Protein AF-A0A960QVC6-F1 (afdb_monomer)

Secondary structure (DSSP, 8-state):
---HHHHTTSPPBTTEEEES-SS-HHHHHHHHHHHHTTT--EEEESB-TTS-B---S-HHHHHHHHHHHHHHH-SSPP----------

Structure (mmCIF, N/CA/C/O backbone):
data_AF-A0A960QVC6-F1
#
_entry.id   AF-A0A960QVC6-F1
#
loop_
_atom_site.group_PDB
_atom_site.id
_atom_site.type_symbol
_atom_site.label_atom_id
_atom_site.label_alt_id
_atom_site.label_comp_id
_atom_site.label_asym_id
_atom_site.label_entity_id
_atom_site.label_seq_id
_atom_site.pdbx_PDB_ins_code
_atom_site.Cartn_x
_atom_site.Cartn_y
_atom_site.Cartn_z
_atom_site.occupancy
_atom_site.B_iso_or_equiv
_atom_site.auth_seq_id
_atom_site.auth_comp_id
_atom_site.auth_asym_id
_atom_site.auth_atom_id
_atom_site.pdbx_PDB_model_num
ATOM 1 N N . MET A 1 1 ? -15.496 4.243 -13.525 1.00 58.09 1 MET A N 1
ATOM 2 C CA . MET A 1 1 ? -14.528 3.708 -12.545 1.00 58.09 1 MET A CA 1
ATOM 3 C C . MET A 1 1 ? -15.310 3.283 -11.318 1.00 58.09 1 MET A C 1
ATOM 5 O O . MET A 1 1 ? -16.395 3.815 -11.126 1.00 58.09 1 MET A O 1
ATOM 9 N N . LEU A 1 2 ? -14.820 2.295 -10.569 1.00 70.56 2 LEU A N 1
ATOM 10 C CA . LEU A 1 2 ? -15.364 1.993 -9.243 1.00 70.56 2 LEU A CA 1
ATOM 11 C C . LEU A 1 2 ? -14.895 3.087 -8.282 1.00 70.56 2 LEU A C 1
ATOM 13 O O . LEU A 1 2 ? -13.753 3.527 -8.387 1.00 70.56 2 LEU A O 1
ATOM 17 N N . ASN A 1 3 ? -15.766 3.518 -7.379 1.00 84.25 3 ASN A N 1
ATOM 18 C CA . ASN A 1 3 ? -15.403 4.457 -6.323 1.00 84.25 3 ASN A CA 1
ATOM 19 C C . ASN A 1 3 ? -14.716 3.695 -5.179 1.00 84.25 3 ASN A C 1
ATOM 21 O O . ASN A 1 3 ? -14.915 2.487 -5.036 1.00 84.25 3 ASN A O 1
ATOM 25 N N . ILE A 1 4 ? -13.938 4.391 -4.342 1.00 85.06 4 ILE A N 1
ATOM 26 C CA . ILE A 1 4 ? -13.199 3.765 -3.230 1.00 85.06 4 ILE A CA 1
ATOM 27 C C . ILE A 1 4 ? -14.128 2.949 -2.317 1.00 85.06 4 ILE A C 1
ATOM 29 O O . ILE A 1 4 ? -13.766 1.849 -1.908 1.00 85.06 4 ILE A O 1
ATOM 33 N N . GLU A 1 5 ? -15.341 3.440 -2.056 1.00 84.94 5 GLU A N 1
ATOM 34 C CA . GLU A 1 5 ? -16.355 2.749 -1.248 1.00 84.94 5 GLU A CA 1
ATOM 35 C C . GLU A 1 5 ? -16.699 1.359 -1.799 1.00 84.94 5 GLU A C 1
ATOM 37 O O . GLU A 1 5 ? -16.682 0.376 -1.062 1.00 84.94 5 GLU A O 1
ATOM 42 N N . GLU A 1 6 ? -16.902 1.242 -3.112 1.00 86.81 6 GLU A N 1
ATOM 43 C CA . GLU A 1 6 ? -17.165 -0.046 -3.762 1.00 86.81 6 GLU A CA 1
ATOM 44 C C . GLU A 1 6 ? -15.940 -0.969 -3.663 1.00 86.81 6 GLU A C 1
ATOM 46 O O . GLU A 1 6 ? -16.066 -2.172 -3.433 1.00 86.81 6 GLU A O 1
ATOM 51 N N . MET A 1 7 ? -14.732 -0.408 -3.785 1.00 88.62 7 MET A N 1
ATOM 52 C CA . MET A 1 7 ? -13.479 -1.167 -3.710 1.00 88.62 7 MET A CA 1
ATOM 53 C C . MET A 1 7 ? -13.197 -1.716 -2.308 1.00 88.62 7 MET A C 1
ATOM 55 O O . MET A 1 7 ? -12.607 -2.791 -2.185 1.00 88.62 7 MET A O 1
ATOM 59 N N . LEU A 1 8 ? -13.652 -1.032 -1.255 1.00 87.62 8 LEU A N 1
ATOM 60 C CA . LEU A 1 8 ? -13.545 -1.504 0.130 1.00 87.62 8 LEU A CA 1
ATOM 61 C C . LEU A 1 8 ? -14.344 -2.789 0.387 1.00 87.62 8 LEU A C 1
ATOM 63 O O . LEU A 1 8 ? -14.046 -3.500 1.345 1.00 87.62 8 LEU A O 1
ATOM 67 N N . HIS A 1 9 ? -15.316 -3.121 -0.462 1.00 86.69 9 HIS A N 1
ATOM 68 C CA . HIS A 1 9 ? -16.099 -4.354 -0.355 1.00 86.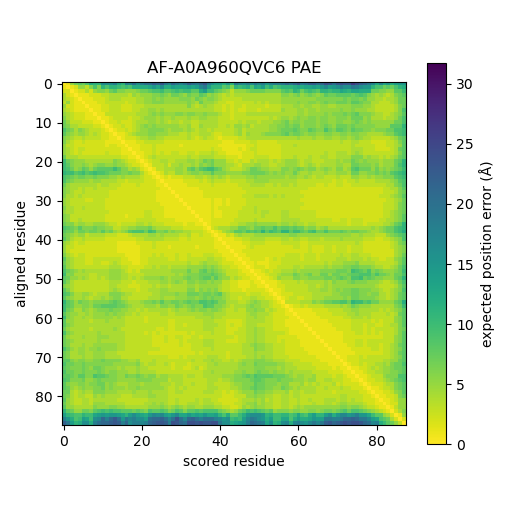69 9 HIS A CA 1
ATOM 69 C C . HIS A 1 9 ? -15.589 -5.487 -1.254 1.00 86.69 9 HIS A C 1
ATOM 71 O O . HIS A 1 9 ? -16.048 -6.624 -1.134 1.00 86.69 9 HIS A O 1
ATOM 77 N N . LEU A 1 10 ? -14.614 -5.213 -2.123 1.00 89.25 10 LEU A N 1
ATOM 78 C CA . LEU A 1 10 ? -14.026 -6.221 -2.998 1.00 89.25 10 LEU A CA 1
ATOM 79 C C . LEU A 1 10 ? -12.966 -7.063 -2.268 1.00 89.25 10 LEU A C 1
ATOM 81 O O . LEU A 1 10 ? -12.314 -6.582 -1.330 1.00 89.25 10 LEU A O 1
ATOM 85 N N . PRO A 1 11 ? -12.771 -8.327 -2.686 1.00 87.50 11 PRO A N 1
ATOM 86 C CA . PRO A 1 11 ? -11.634 -9.120 -2.244 1.00 87.50 11 PRO A CA 1
ATOM 87 C C . PRO A 1 11 ? -10.325 -8.582 -2.836 1.00 87.50 11 PRO A C 1
ATOM 89 O O . PRO A 1 11 ? -10.320 -7.932 -3.885 1.00 87.50 11 PRO A O 1
ATOM 92 N N . GLU A 1 12 ? -9.207 -8.901 -2.183 1.00 88.50 12 GLU A N 1
ATOM 93 C CA . GLU A 1 12 ? -7.881 -8.670 -2.757 1.00 88.50 12 GLU A CA 1
ATOM 94 C C . GLU A 1 12 ? -7.704 -9.423 -4.070 1.00 88.50 12 GLU A C 1
ATOM 96 O O . GLU A 1 12 ? -8.250 -10.508 -4.293 1.00 88.50 12 GLU A O 1
ATOM 101 N N . GLY A 1 13 ? -6.904 -8.842 -4.950 1.00 88.31 13 GLY A N 1
ATOM 102 C CA . GLY A 1 13 ? -6.643 -9.399 -6.257 1.00 88.31 13 GLY A CA 1
ATOM 103 C C . GLY A 1 13 ? -5.379 -8.836 -6.874 1.00 88.31 13 GLY A C 1
ATOM 104 O O . GLY A 1 13 ? -4.594 -8.121 -6.263 1.00 88.31 13 GLY A O 1
ATOM 105 N N . ARG A 1 14 ? -5.184 -9.152 -8.152 1.00 87.31 14 ARG A N 1
ATOM 106 C CA . ARG A 1 14 ? -3.958 -8.790 -8.872 1.00 87.31 14 ARG A CA 1
ATOM 107 C C . ARG A 1 14 ? -3.751 -7.278 -9.030 1.00 87.31 14 ARG A C 1
ATOM 109 O O . ARG A 1 14 ? -2.624 -6.854 -9.252 1.00 87.31 14 ARG A O 1
ATOM 116 N N . THR A 1 15 ? -4.825 -6.496 -8.958 1.00 91.06 15 THR A N 1
ATOM 117 C CA . THR A 1 15 ? -4.830 -5.038 -9.153 1.00 91.06 15 THR A CA 1
ATOM 118 C C . THR A 1 15 ? -5.402 -4.288 -7.950 1.00 91.06 15 THR A C 1
ATOM 120 O O . THR A 1 15 ? -5.632 -3.088 -8.052 1.00 91.06 15 THR A O 1
ATOM 123 N N . LEU A 1 16 ? -5.688 -4.980 -6.844 1.00 92.56 16 LEU A N 1
ATOM 124 C CA . LEU A 1 16 ? -6.266 -4.399 -5.636 1.00 92.56 16 LEU A CA 1
ATOM 125 C C . LEU A 1 16 ? -5.661 -5.084 -4.418 1.00 92.56 16 LEU A C 1
ATOM 127 O O . LEU A 1 16 ? -5.858 -6.282 -4.232 1.00 92.56 16 LEU A O 1
ATOM 131 N N . GLU A 1 17 ? -4.941 -4.326 -3.604 1.00 93.31 17 GLU A N 1
ATOM 132 C CA . GLU A 1 17 ? -4.324 -4.837 -2.381 1.00 93.31 17 GLU A CA 1
ATOM 133 C C . GLU A 1 17 ? -4.658 -3.921 -1.201 1.00 93.31 17 GLU A C 1
ATOM 135 O O . GLU A 1 17 ? -4.802 -2.703 -1.379 1.00 93.31 17 GLU A O 1
ATOM 140 N N . PHE A 1 18 ? -4.765 -4.493 0.000 1.00 93.12 18 PHE A N 1
ATOM 141 C CA . PHE A 1 18 ? -5.037 -3.737 1.221 1.00 93.12 18 PHE A CA 1
ATOM 142 C C . PHE A 1 18 ? -3.827 -3.704 2.155 1.00 93.12 18 PHE A C 1
ATOM 144 O O . PHE A 1 18 ? -2.980 -4.606 2.205 1.00 93.12 18 PHE A O 1
ATOM 151 N N . LYS A 1 19 ? -3.724 -2.609 2.907 1.00 91.69 19 LYS A N 1
ATOM 152 C CA . LYS A 1 19 ? -2.797 -2.468 4.030 1.00 91.69 19 LYS A CA 1
ATOM 153 C C . LYS A 1 19 ? -3.515 -1.836 5.206 1.00 91.69 19 LYS A C 1
ATOM 155 O O . LYS A 1 19 ? -4.232 -0.854 5.055 1.00 91.69 19 LYS A O 1
ATOM 160 N N . GLU A 1 20 ? -3.243 -2.351 6.397 1.00 90.12 20 GLU A N 1
ATOM 161 C CA . GLU A 1 20 ? -3.826 -1.820 7.629 1.00 90.12 20 GLU A CA 1
ATOM 162 C C . GLU A 1 20 ? -3.337 -0.398 7.922 1.00 90.12 20 GLU A C 1
ATOM 164 O O . GLU A 1 20 ? -4.112 0.442 8.361 1.00 90.12 20 GLU A O 1
ATOM 169 N N . ASN A 1 21 ? -2.046 -0.131 7.694 1.00 87.00 21 ASN A N 1
ATOM 170 C CA . ASN A 1 21 ? -1.395 1.142 7.999 1.00 87.00 21 ASN A CA 1
ATOM 171 C C . ASN A 1 21 ? -0.044 1.291 7.265 1.00 87.00 21 ASN A C 1
ATOM 173 O O . ASN A 1 21 ? 0.425 0.380 6.580 1.00 87.00 21 ASN A O 1
ATOM 177 N N . LEU A 1 22 ? 0.610 2.442 7.457 1.00 84.75 22 LEU A N 1
ATOM 178 C CA . LEU A 1 22 ? 1.920 2.792 6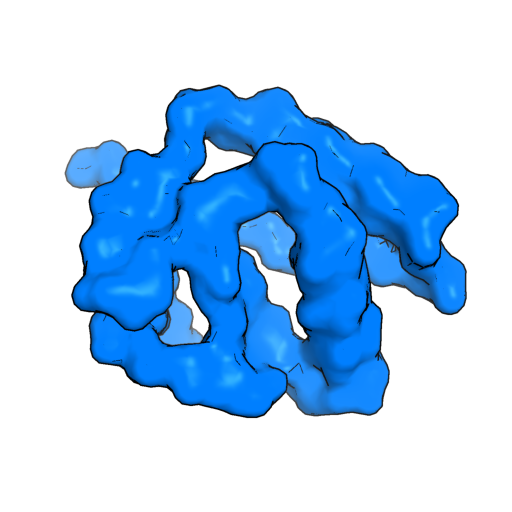.884 1.00 84.75 22 LEU A CA 1
ATOM 179 C C . LEU A 1 22 ? 3.103 2.547 7.838 1.00 84.75 22 LEU A C 1
ATOM 181 O O . LEU A 1 22 ? 4.155 3.189 7.716 1.00 84.75 22 LEU A O 1
ATOM 185 N N . THR A 1 23 ? 2.958 1.656 8.824 1.00 82.81 23 THR A N 1
ATOM 186 C CA . THR A 1 23 ? 4.032 1.396 9.802 1.00 82.81 23 THR A CA 1
ATOM 187 C C . THR A 1 23 ? 5.234 0.742 9.123 1.00 82.81 23 THR A C 1
ATOM 189 O O . THR A 1 23 ? 6.375 1.110 9.389 1.00 82.81 23 THR A O 1
ATOM 192 N N . SER A 1 24 ? 4.983 -0.177 8.184 1.00 84.25 24 SER A N 1
ATOM 193 C CA . SER A 1 24 ? 6.009 -0.813 7.352 1.00 84.25 24 SER A CA 1
ATOM 194 C C . SER A 1 24 ? 5.882 -0.382 5.891 1.00 84.25 24 SER A C 1
ATOM 196 O O . SER A 1 24 ? 4.993 -0.839 5.178 1.00 84.25 24 SER A O 1
ATOM 198 N N . CYS A 1 25 ? 6.822 0.436 5.410 1.00 86.81 25 CYS A N 1
ATOM 199 C CA . CYS A 1 25 ? 6.835 0.901 4.016 1.00 86.81 25 CYS A CA 1
ATOM 200 C C . CYS A 1 25 ? 7.339 -0.160 3.025 1.00 86.81 25 CYS A C 1
ATOM 202 O O . CYS A 1 25 ? 6.969 -0.150 1.859 1.00 86.81 25 CYS A O 1
ATOM 204 N N . LYS A 1 26 ? 8.159 -1.119 3.468 1.00 89.94 26 LYS A N 1
ATOM 205 C CA . LYS A 1 26 ? 8.721 -2.164 2.595 1.00 89.94 26 LYS A CA 1
ATOM 206 C C . LYS A 1 26 ? 7.669 -3.006 1.845 1.00 89.94 26 LYS A C 1
ATOM 208 O O . LYS A 1 26 ? 7.844 -3.190 0.642 1.00 89.94 26 LYS A O 1
ATOM 213 N N . PRO A 1 27 ? 6.611 -3.544 2.486 1.00 90.56 27 PRO A N 1
ATOM 214 C CA . PRO A 1 27 ? 5.573 -4.273 1.758 1.00 90.56 27 PRO A CA 1
ATOM 215 C C . PRO A 1 27 ? 4.817 -3.368 0.780 1.00 90.56 27 PRO A C 1
ATOM 217 O O . PRO A 1 27 ? 4.604 -3.776 -0.351 1.00 90.56 27 PRO A O 1
ATOM 220 N N . ILE A 1 28 ? 4.526 -2.124 1.166 1.00 91.56 28 ILE A N 1
ATOM 221 C CA . ILE A 1 28 ? 3.877 -1.121 0.306 1.00 91.56 28 ILE A CA 1
ATOM 222 C C . ILE A 1 28 ? 4.690 -0.885 -0.967 1.00 91.56 28 ILE A C 1
ATOM 224 O O . ILE A 1 28 ? 4.168 -1.013 -2.069 1.00 91.56 28 ILE A O 1
ATOM 228 N N . LEU A 1 29 ? 5.989 -0.611 -0.826 1.00 92.44 29 LEU A N 1
ATOM 229 C CA . LEU A 1 29 ? 6.891 -0.396 -1.958 1.00 92.44 29 LEU A CA 1
ATOM 230 C C . LEU A 1 29 ? 6.931 -1.608 -2.892 1.00 92.44 29 LEU A C 1
ATOM 232 O O . LEU A 1 29 ? 6.899 -1.448 -4.109 1.00 92.44 29 LEU A O 1
ATOM 236 N N . ARG A 1 30 ? 6.970 -2.828 -2.340 1.00 92.19 30 ARG A N 1
ATOM 237 C CA . ARG A 1 30 ? 6.939 -4.055 -3.151 1.00 92.19 30 ARG A CA 1
ATOM 238 C C . ARG A 1 30 ? 5.659 -4.154 -3.973 1.00 92.19 30 ARG A C 1
ATOM 240 O O . ARG A 1 30 ? 5.744 -4.502 -5.148 1.00 92.19 30 ARG A O 1
ATOM 247 N N . THR A 1 31 ? 4.515 -3.841 -3.379 1.00 92.94 31 THR A N 1
ATOM 248 C CA . THR A 1 31 ? 3.219 -3.854 -4.063 1.00 92.94 31 THR A CA 1
ATOM 249 C C . THR A 1 31 ? 3.154 -2.788 -5.149 1.00 92.94 31 THR A C 1
ATOM 251 O O . THR A 1 31 ? 2.789 -3.092 -6.281 1.00 92.94 31 THR A O 1
ATOM 254 N N . LEU A 1 32 ? 3.606 -1.566 -4.858 1.00 92.75 32 LEU A N 1
ATOM 255 C CA . LEU A 1 32 ? 3.663 -0.478 -5.836 1.00 92.75 32 LEU A CA 1
ATOM 256 C C . LEU A 1 32 ? 4.542 -0.835 -7.041 1.00 92.75 32 LEU A C 1
ATOM 258 O O . LEU A 1 32 ? 4.127 -0.652 -8.183 1.00 92.75 32 LEU A O 1
ATOM 262 N N . VAL A 1 33 ? 5.723 -1.414 -6.806 1.00 92.75 33 VAL A N 1
ATOM 263 C CA . VAL A 1 33 ? 6.604 -1.899 -7.882 1.00 92.75 33 VAL A CA 1
ATOM 264 C C . VAL A 1 33 ? 5.954 -3.046 -8.660 1.00 92.75 33 VAL A C 1
ATOM 266 O O . VAL A 1 33 ? 6.083 -3.110 -9.882 1.00 92.75 33 VAL A O 1
ATOM 269 N N . ALA A 1 34 ? 5.246 -3.956 -7.988 1.00 92.94 34 ALA A N 1
ATOM 270 C CA . ALA A 1 34 ? 4.531 -5.040 -8.656 1.00 92.94 34 ALA A CA 1
ATOM 271 C C . ALA A 1 34 ? 3.410 -4.510 -9.564 1.00 92.94 34 ALA A C 1
ATOM 273 O O . ALA A 1 34 ? 3.286 -4.974 -10.696 1.00 92.94 34 ALA A O 1
ATOM 274 N N . PHE A 1 35 ? 2.646 -3.514 -9.111 1.00 94.06 35 PHE A N 1
ATOM 275 C CA . PHE A 1 35 ? 1.613 -2.852 -9.910 1.00 94.06 35 PHE A CA 1
ATOM 276 C C . PHE A 1 35 ? 2.201 -2.075 -11.086 1.00 94.06 35 PHE A C 1
ATOM 278 O O . PHE A 1 35 ? 1.718 -2.232 -12.207 1.00 94.06 35 PHE A O 1
ATOM 285 N N . ALA A 1 36 ? 3.274 -1.314 -10.863 1.00 92.06 36 ALA A N 1
ATOM 286 C CA . ALA A 1 36 ? 3.959 -0.555 -11.909 1.00 92.06 36 ALA A CA 1
ATOM 287 C C . ALA A 1 36 ? 4.527 -1.454 -13.021 1.00 92.06 36 ALA A C 1
ATOM 289 O O . ALA A 1 36 ? 4.498 -1.084 -14.190 1.00 92.06 36 ALA A O 1
ATOM 290 N N . ASN A 1 37 ? 5.006 -2.651 -12.668 1.00 91.44 37 ASN A N 1
ATOM 291 C CA . ASN A 1 37 ? 5.498 -3.642 -13.631 1.00 91.44 37 ASN A CA 1
ATOM 292 C C . ASN A 1 37 ? 4.386 -4.500 -14.262 1.00 91.44 37 ASN A C 1
ATOM 294 O O . ASN A 1 37 ? 4.659 -5.301 -15.158 1.00 91.44 37 ASN A O 1
ATOM 298 N N . ALA A 1 38 ? 3.151 -4.389 -13.773 1.00 89.94 38 ALA A N 1
ATOM 299 C CA . ALA A 1 38 ? 1.992 -5.115 -14.273 1.00 89.94 38 ALA A CA 1
ATOM 300 C C . ALA A 1 38 ? 1.069 -4.172 -15.068 1.00 89.94 38 ALA A C 1
ATOM 302 O O . ALA A 1 38 ? 1.525 -3.255 -15.741 1.00 89.94 38 ALA A O 1
ATOM 303 N N . ALA A 1 39 ? -0.243 -4.411 -15.023 1.00 89.06 39 ALA A N 1
ATOM 304 C CA . ALA A 1 39 ? -1.244 -3.573 -15.684 1.00 89.06 39 ALA A CA 1
ATOM 305 C C . ALA A 1 39 ? -1.659 -2.347 -14.839 1.00 89.06 39 ALA A C 1
ATOM 307 O O . ALA A 1 39 ? -2.717 -1.772 -15.084 1.00 89.06 39 ALA A O 1
ATOM 308 N N . GLY A 1 40 ? -0.865 -1.978 -13.827 1.00 89.69 40 GLY A N 1
ATOM 309 C CA . GLY A 1 40 ? -1.265 -1.051 -12.770 1.00 89.69 40 GLY A CA 1
ATOM 310 C C . GLY A 1 40 ? -2.045 -1.732 -11.642 1.00 89.69 40 GLY A C 1
ATOM 311 O O . GLY A 1 40 ? -2.199 -2.957 -11.605 1.00 89.69 40 GLY A O 1
ATOM 312 N N . GLY A 1 41 ? -2.523 -0.924 -10.699 1.00 92.38 41 GLY A N 1
ATOM 313 C CA . GLY A 1 41 ? -3.314 -1.384 -9.565 1.00 92.38 41 GLY A CA 1
ATOM 314 C C . GLY A 1 41 ? -3.555 -0.283 -8.540 1.00 92.38 41 GLY A C 1
ATOM 315 O O . GLY A 1 41 ? -2.955 0.789 -8.610 1.00 92.38 41 GLY A O 1
ATOM 316 N N . THR A 1 42 ? -4.428 -0.577 -7.585 1.00 92.81 42 THR A N 1
ATOM 317 C CA . THR A 1 42 ? -4.810 0.322 -6.500 1.00 92.81 42 THR A CA 1
ATOM 318 C C . THR A 1 42 ? -4.425 -0.308 -5.170 1.00 92.81 42 THR A C 1
ATOM 320 O O . THR A 1 42 ? -4.753 -1.461 -4.890 1.00 92.81 42 THR A O 1
ATOM 323 N N . LEU A 1 43 ? -3.716 0.456 -4.345 1.00 92.44 43 LEU A N 1
ATOM 324 C CA . LEU A 1 43 ? -3.390 0.086 -2.974 1.00 92.44 43 LEU A CA 1
ATOM 325 C C . LEU A 1 43 ? -4.270 0.911 -2.039 1.00 92.44 43 LEU A C 1
ATOM 327 O O . LEU A 1 43 ? -4.180 2.136 -2.049 1.00 92.44 43 LEU A O 1
ATOM 331 N N . ILE A 1 44 ? -5.089 0.252 -1.225 1.00 92.06 44 ILE A N 1
ATOM 332 C CA . ILE A 1 44 ? -5.924 0.931 -0.231 1.00 92.06 44 ILE A CA 1
ATOM 333 C C . ILE A 1 44 ? -5.304 0.743 1.152 1.00 92.06 44 ILE A C 1
ATOM 335 O O . ILE A 1 44 ? -5.048 -0.378 1.596 1.00 92.06 44 ILE A O 1
ATOM 339 N N 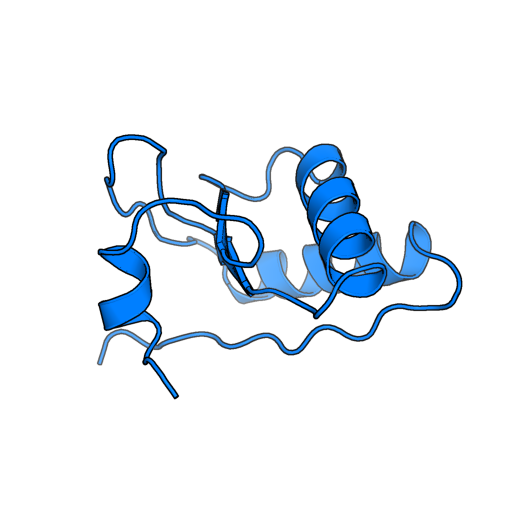. VAL A 1 45 ? -5.071 1.859 1.839 1.00 91.00 45 VAL A N 1
ATOM 340 C CA . VAL A 1 45 ? -4.502 1.890 3.189 1.00 91.00 45 VAL A CA 1
ATOM 341 C C . VAL A 1 45 ? -5.598 2.230 4.195 1.00 91.00 45 VAL A C 1
ATOM 343 O O . VAL A 1 45 ? -6.427 3.098 3.941 1.00 91.00 45 VAL A O 1
ATOM 346 N N . GLY A 1 46 ? -5.598 1.549 5.339 1.00 89.94 46 GLY A N 1
ATOM 347 C CA . GLY A 1 46 ? -6.615 1.697 6.377 1.00 89.94 46 GLY A CA 1
ATOM 348 C C . GLY A 1 46 ? -7.689 0.609 6.346 1.00 89.94 46 GLY A C 1
ATOM 349 O O . GLY A 1 46 ? -8.780 0.830 6.866 1.00 89.94 46 GLY A O 1
ATOM 350 N N . ARG A 1 47 ? -7.413 -0.564 5.757 1.00 91.19 47 ARG A N 1
ATOM 351 C CA . ARG A 1 47 ? -8.301 -1.741 5.796 1.00 91.19 47 ARG A CA 1
ATOM 352 C C . ARG A 1 47 ? -7.525 -2.988 6.225 1.00 91.19 47 ARG A C 1
ATOM 354 O O . ARG A 1 47 ? -6.416 -3.215 5.748 1.00 91.19 47 ARG A O 1
ATOM 361 N N . LYS A 1 48 ? -8.116 -3.783 7.120 1.00 88.81 48 LYS A N 1
ATOM 362 C CA . LYS A 1 48 ? -7.618 -5.107 7.525 1.00 88.81 48 LYS A CA 1
ATOM 363 C C . LYS A 1 48 ? -8.030 -6.198 6.547 1.00 88.81 48 LYS A C 1
ATOM 365 O O . LYS A 1 48 ? -9.077 -6.088 5.913 1.00 88.81 48 LYS A O 1
ATOM 370 N N . ASP A 1 49 ? -7.284 -7.297 6.542 1.00 83.06 49 ASP A N 1
ATOM 371 C CA . ASP A 1 49 ? -7.589 -8.509 5.770 1.00 83.06 49 ASP A CA 1
ATOM 372 C C . ASP A 1 49 ? -8.982 -9.091 6.087 1.00 83.06 49 ASP A C 1
ATOM 374 O O . ASP A 1 49 ? -9.659 -9.609 5.206 1.00 83.06 49 ASP A O 1
ATOM 378 N N . ASP A 1 50 ? -9.458 -8.940 7.330 1.00 86.19 50 ASP A N 1
ATOM 379 C CA . ASP A 1 50 ? -10.808 -9.348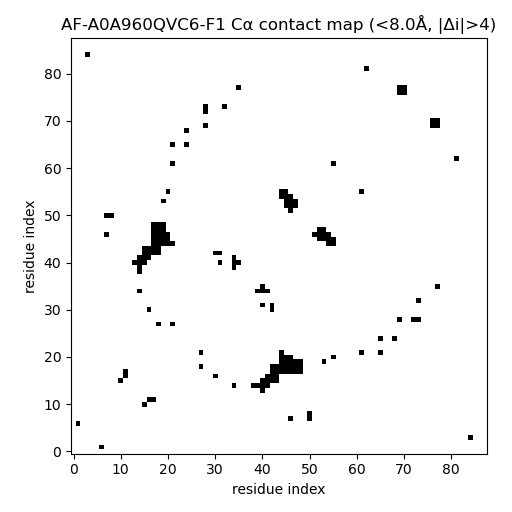 7.769 1.00 86.19 50 ASP A CA 1
ATOM 380 C C . ASP A 1 50 ? -11.930 -8.419 7.246 1.00 86.19 50 ASP A C 1
ATOM 382 O O . ASP A 1 50 ? -13.112 -8.613 7.508 1.00 86.19 50 ASP A O 1
ATOM 386 N N . GLY A 1 51 ? -11.581 -7.368 6.503 1.00 84.56 51 GLY A N 1
ATOM 387 C CA . GLY A 1 51 ? -12.531 -6.405 5.952 1.00 84.56 51 GLY A CA 1
ATOM 388 C C . GLY A 1 51 ? -12.839 -5.215 6.862 1.00 84.56 51 GLY A C 1
ATOM 389 O O . GLY A 1 51 ? -13.503 -4.282 6.420 1.00 84.56 51 GLY A O 1
ATOM 390 N N . THR A 1 52 ? -12.318 -5.199 8.092 1.00 89.06 52 THR A N 1
ATOM 391 C CA . THR A 1 52 ? -12.454 -4.061 9.016 1.00 89.06 52 THR A CA 1
ATOM 392 C C . THR A 1 52 ? -11.777 -2.805 8.453 1.00 89.06 52 THR A C 1
ATOM 394 O O . THR A 1 52 ? -10.591 -2.837 8.120 1.00 89.06 52 THR A O 1
ATOM 397 N N . ILE A 1 53 ? -12.502 -1.685 8.404 1.00 90.12 53 ILE A N 1
ATOM 398 C CA . ILE A 1 53 ? -11.981 -0.376 7.986 1.00 90.12 53 ILE A CA 1
ATOM 399 C C . ILE A 1 53 ? -11.463 0.368 9.226 1.00 90.12 53 ILE A C 1
ATOM 401 O O . ILE A 1 53 ? -12.218 0.629 10.158 1.00 90.12 53 ILE A O 1
ATOM 405 N N . LEU A 1 54 ? -10.167 0.680 9.241 1.00 88.50 54 LEU A N 1
ATOM 406 C CA . LEU A 1 54 ? -9.478 1.431 10.298 1.00 88.50 54 LEU A CA 1
ATOM 407 C C . LEU A 1 54 ? -9.345 2.920 9.968 1.00 88.50 54 LEU A C 1
ATOM 409 O O . LEU A 1 54 ? -9.294 3.742 10.878 1.00 88.50 54 LEU A O 1
ATOM 413 N N . GLY A 1 55 ? -9.277 3.256 8.677 1.00 86.56 55 GLY A N 1
ATOM 414 C CA . GLY A 1 55 ? -8.929 4.599 8.220 1.00 86.56 55 GLY A CA 1
ATOM 415 C C . GLY A 1 55 ? -7.449 4.940 8.432 1.00 86.56 55 GLY A C 1
ATOM 416 O O . GLY A 1 55 ? -6.622 4.075 8.726 1.00 86.56 55 GLY A O 1
ATOM 417 N N . VAL A 1 56 ? -7.119 6.216 8.243 1.00 86.50 56 VAL A N 1
ATOM 418 C CA . VAL A 1 56 ? -5.776 6.780 8.432 1.00 86.50 56 VAL A CA 1
ATOM 419 C C . VAL A 1 56 ? -5.916 8.011 9.323 1.00 86.50 56 VAL A C 1
ATOM 421 O O . VAL A 1 56 ? -6.701 8.898 9.005 1.00 86.50 56 VAL A O 1
ATOM 424 N N . GLU A 1 57 ? -5.187 8.057 10.441 1.00 82.00 57 GLU A N 1
ATOM 425 C CA . GLU A 1 57 ? -5.312 9.143 11.427 1.00 82.00 57 GLU A CA 1
ATOM 426 C C . GLU A 1 57 ? -4.744 10.474 10.912 1.00 82.00 57 GLU A C 1
ATOM 428 O O . GLU A 1 57 ? -5.466 11.463 10.831 1.00 82.00 57 GLU A O 1
ATOM 433 N N . ASP A 1 58 ? -3.460 10.503 10.536 1.00 87.19 58 ASP A N 1
ATOM 434 C CA . ASP A 1 58 ? -2.802 11.708 10.021 1.00 87.19 58 ASP A CA 1
ATOM 435 C C . ASP A 1 58 ? -2.567 11.577 8.516 1.00 87.19 58 ASP A C 1
ATOM 437 O O . ASP A 1 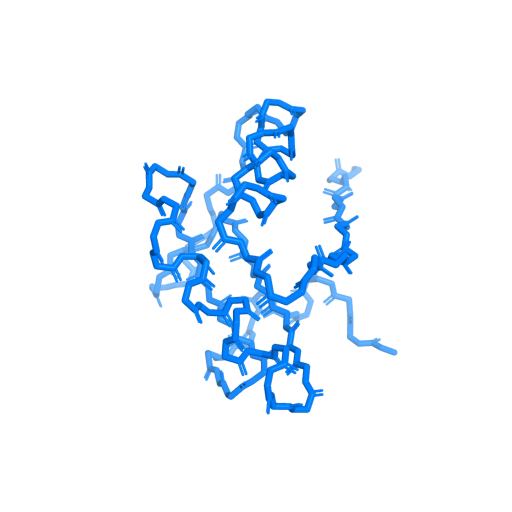58 ? -1.586 10.982 8.059 1.00 87.19 58 ASP A O 1
ATOM 441 N N . ILE A 1 59 ? -3.530 12.072 7.741 1.00 87.25 59 ILE A N 1
ATOM 442 C CA . ILE A 1 59 ? -3.552 11.945 6.280 1.00 87.25 59 ILE A CA 1
ATOM 443 C C . ILE A 1 59 ? -2.348 12.659 5.651 1.00 87.25 59 ILE A C 1
ATOM 445 O O . ILE A 1 59 ? -1.685 12.085 4.792 1.00 87.25 59 ILE A O 1
ATOM 449 N N . LEU A 1 60 ? -2.034 13.875 6.110 1.00 87.56 60 LEU A N 1
ATOM 450 C CA . LEU A 1 60 ? -0.953 14.692 5.552 1.00 87.56 60 LEU A CA 1
ATOM 451 C C . LEU A 1 60 ? 0.419 14.061 5.808 1.00 87.56 60 LEU A C 1
ATOM 453 O O . LEU A 1 60 ? 1.202 13.893 4.874 1.00 87.56 60 LEU A O 1
ATOM 457 N N . ALA A 1 61 ? 0.705 13.642 7.044 1.00 89.31 61 ALA A N 1
ATOM 458 C CA . ALA A 1 61 ? 1.961 12.965 7.359 1.00 89.31 61 ALA A CA 1
ATOM 459 C C . ALA A 1 61 ? 2.075 11.616 6.635 1.00 89.31 61 ALA A C 1
ATOM 461 O O . ALA A 1 61 ? 3.165 11.204 6.237 1.00 89.31 61 ALA A O 1
ATOM 462 N N . SER A 1 62 ? 0.951 10.922 6.451 1.00 88.50 62 SER A N 1
ATOM 463 C CA . SER A 1 62 ? 0.891 9.660 5.711 1.00 88.50 62 SER A CA 1
ATOM 464 C C . SER A 1 62 ? 1.227 9.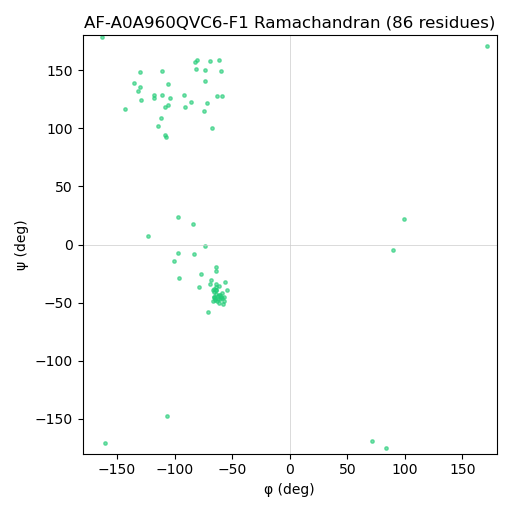844 4.232 1.00 88.50 62 SER A C 1
ATOM 466 O O . SER A 1 62 ? 2.038 9.085 3.693 1.00 88.50 62 SER A O 1
ATOM 468 N N . GLU A 1 63 ? 0.649 10.861 3.594 1.00 88.75 63 GLU A N 1
ATOM 469 C CA . GLU A 1 63 ? 0.922 11.232 2.204 1.00 88.75 63 GLU A CA 1
ATOM 470 C C . GLU A 1 63 ? 2.385 11.655 2.015 1.00 88.75 63 GLU A C 1
ATOM 472 O O . GLU A 1 63 ? 3.074 11.125 1.139 1.00 88.75 63 GLU A O 1
ATOM 477 N N . GLU A 1 64 ? 2.894 12.544 2.872 1.00 90.75 64 GLU A N 1
ATOM 478 C CA . GLU A 1 64 ? 4.283 13.011 2.818 1.00 90.75 64 GLU A CA 1
ATOM 479 C C . GLU A 1 64 ? 5.261 11.837 2.968 1.00 90.75 64 GLU A C 1
ATOM 481 O O . GLU A 1 64 ? 6.203 11.682 2.183 1.00 90.75 64 GLU A O 1
ATOM 486 N N . LYS A 1 65 ? 5.016 10.954 3.943 1.00 89.94 65 LYS A N 1
ATOM 487 C CA . LYS A 1 65 ? 5.843 9.767 4.182 1.00 89.94 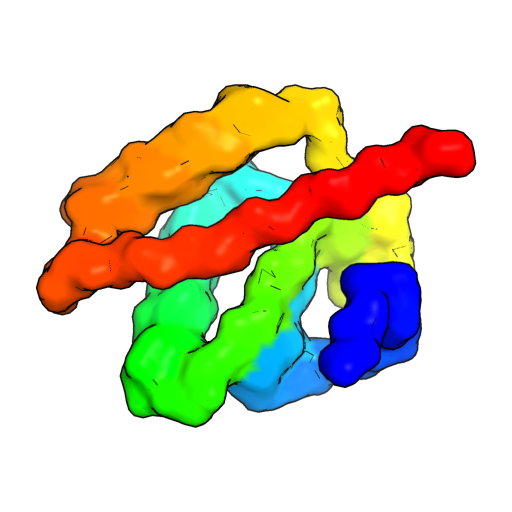65 LYS A CA 1
ATOM 488 C C . LYS A 1 65 ? 5.837 8.819 2.984 1.00 89.94 65 LYS A C 1
ATOM 490 O O . LYS A 1 65 ? 6.896 8.301 2.622 1.00 89.94 65 LYS A O 1
ATOM 495 N N . LEU A 1 66 ? 4.670 8.572 2.385 1.00 89.31 66 LEU A N 1
ATOM 496 C CA . LEU A 1 66 ? 4.533 7.736 1.189 1.00 89.31 66 LEU A CA 1
ATOM 497 C C . LEU A 1 66 ? 5.303 8.328 0.011 1.00 89.31 66 LEU A C 1
ATOM 499 O O . LEU A 1 66 ? 6.108 7.632 -0.603 1.00 89.31 66 LEU A O 1
ATOM 503 N N . THR A 1 67 ? 5.101 9.609 -0.273 1.00 89.50 67 THR A N 1
ATOM 504 C CA . THR A 1 67 ? 5.757 10.291 -1.392 1.00 89.50 67 THR A CA 1
ATOM 505 C C . THR A 1 67 ? 7.275 10.266 -1.240 1.00 89.50 67 THR A C 1
ATOM 507 O O . THR A 1 67 ? 7.983 9.874 -2.170 1.00 89.50 67 THR A O 1
ATOM 510 N N . ASN A 1 68 ? 7.780 10.584 -0.045 1.00 91.31 68 ASN A N 1
ATOM 511 C CA . ASN A 1 68 ? 9.213 10.560 0.238 1.00 91.31 68 ASN A CA 1
ATOM 512 C C . ASN A 1 68 ? 9.810 9.158 0.084 1.00 91.31 68 ASN A C 1
ATOM 514 O O . ASN A 1 68 ? 10.838 8.995 -0.572 1.00 91.31 68 ASN A O 1
ATOM 518 N N . VAL A 1 69 ? 9.170 8.128 0.650 1.00 91.50 69 VAL A N 1
ATOM 519 C CA . VAL A 1 69 ? 9.726 6.769 0.594 1.00 91.50 69 VAL A CA 1
ATOM 520 C C . VAL A 1 69 ? 9.678 6.187 -0.821 1.00 91.50 69 VAL A C 1
ATOM 522 O O . VAL A 1 69 ? 10.588 5.465 -1.216 1.00 91.50 69 VAL A O 1
ATOM 525 N N . ILE A 1 70 ? 8.649 6.517 -1.605 1.00 91.19 70 ILE A N 1
ATOM 526 C CA . ILE A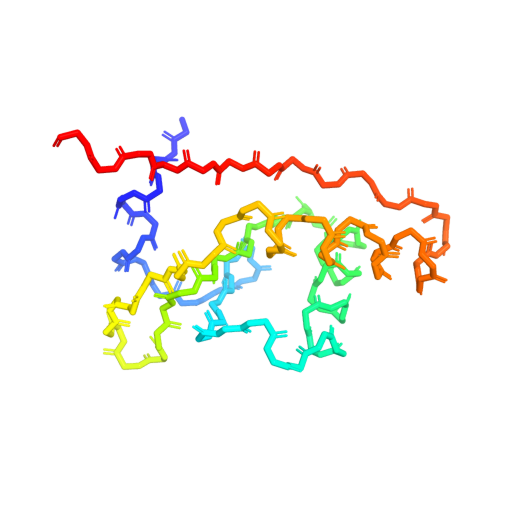 1 70 ? 8.533 6.104 -3.009 1.00 91.19 70 ILE A CA 1
ATOM 527 C C . ILE A 1 70 ? 9.642 6.743 -3.845 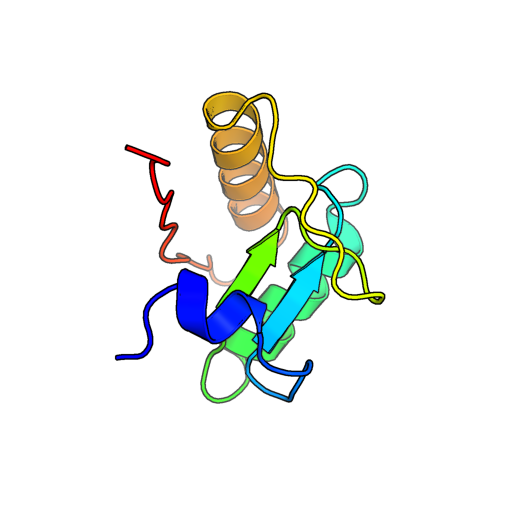1.00 91.19 70 ILE A C 1
ATOM 529 O O . ILE A 1 70 ? 10.319 6.032 -4.588 1.00 91.19 70 ILE A O 1
ATOM 533 N N . ALA A 1 71 ? 9.855 8.052 -3.692 1.00 90.88 71 ALA A N 1
ATOM 534 C CA . ALA A 1 71 ? 10.878 8.786 -4.430 1.00 90.88 71 ALA A CA 1
ATOM 535 C C . ALA A 1 71 ? 12.305 8.313 -4.101 1.00 90.88 71 ALA A C 1
ATOM 537 O O . ALA A 1 71 ? 13.148 8.256 -4.994 1.00 90.88 71 ALA A O 1
ATOM 538 N N . ASP A 1 72 ? 12.567 7.952 -2.843 1.00 92.88 72 ASP A N 1
ATOM 539 C CA . ASP A 1 72 ? 13.881 7.478 -2.392 1.00 92.88 72 ASP A CA 1
ATOM 540 C C . ASP A 1 72 ? 14.146 6.008 -2.767 1.00 92.88 72 ASP A C 1
ATOM 542 O O . ASP A 1 72 ? 15.266 5.633 -3.110 1.00 92.88 72 ASP A O 1
ATOM 546 N N . SER A 1 73 ? 13.114 5.156 -2.730 1.00 92.06 73 SER A N 1
ATOM 547 C CA . SER A 1 73 ? 13.282 3.699 -2.840 1.00 92.06 73 SER A CA 1
ATOM 548 C C . SER A 1 73 ? 12.987 3.098 -4.219 1.00 92.06 73 SER A C 1
ATOM 550 O O . SER A 1 73 ? 13.317 1.927 -4.433 1.00 92.06 73 SER A O 1
ATOM 552 N N . ILE A 1 74 ? 12.346 3.823 -5.145 1.00 91.88 74 ILE A N 1
ATOM 553 C CA . ILE A 1 74 ? 11.932 3.288 -6.455 1.00 91.88 74 ILE A CA 1
ATOM 554 C C . ILE A 1 74 ? 12.635 4.029 -7.600 1.00 91.88 74 ILE A C 1
ATOM 556 O O . ILE A 1 74 ? 12.540 5.247 -7.725 1.00 91.88 74 ILE A O 1
ATOM 560 N N . TYR A 1 75 ? 13.301 3.268 -8.478 1.00 89.75 75 TYR A N 1
ATOM 561 C CA . TYR A 1 75 ? 13.936 3.776 -9.696 1.00 89.75 75 TYR A CA 1
ATOM 562 C C . TYR A 1 75 ? 13.569 2.917 -10.924 1.00 89.75 75 TYR A C 1
ATOM 564 O O . TYR A 1 75 ? 13.721 1.692 -10.850 1.00 89.75 75 TYR A O 1
ATOM 572 N N . PRO A 1 76 ? 13.150 3.512 -12.064 1.00 88.81 76 PRO A N 1
ATOM 573 C CA . PRO A 1 76 ? 12.889 4.945 -12.291 1.00 88.81 76 PRO A CA 1
ATOM 574 C C . PRO A 1 76 ? 11.761 5.488 -11.388 1.00 88.81 76 PRO A C 1
ATOM 576 O O . PRO A 1 76 ? 10.979 4.688 -10.875 1.00 88.81 76 PRO A O 1
ATOM 579 N N . PRO A 1 77 ? 11.686 6.817 -11.155 1.00 86.38 77 PRO A N 1
ATOM 580 C CA . PRO A 1 77 ? 10.748 7.386 -10.190 1.00 86.38 77 PRO A CA 1
ATOM 581 C C . PRO A 1 77 ? 9.303 7.037 -10.551 1.00 86.38 77 PRO A C 1
ATOM 583 O O . PRO A 1 77 ? 8.856 7.265 -11.677 1.00 86.38 77 PRO A O 1
ATOM 586 N N . LEU A 1 78 ? 8.579 6.489 -9.576 1.00 88.25 78 LEU A N 1
ATOM 587 C CA . LEU A 1 78 ? 7.163 6.162 -9.688 1.00 88.25 78 LEU A CA 1
ATOM 588 C C . LEU A 1 78 ? 6.327 7.347 -9.194 1.00 88.25 78 LEU A C 1
ATOM 590 O O . LEU A 1 78 ? 6.533 7.820 -8.080 1.00 88.25 78 LEU A O 1
ATOM 594 N N . MET A 1 79 ? 5.367 7.793 -10.004 1.00 87.12 79 MET A N 1
ATOM 595 C CA . MET A 1 79 ? 4.404 8.833 -9.633 1.00 87.12 79 MET A CA 1
ATOM 596 C C . MET A 1 79 ? 3.025 8.191 -9.426 1.00 87.12 79 MET A C 1
ATOM 598 O O . MET A 1 79 ? 2.323 7.961 -10.412 1.00 87.12 79 MET A O 1
ATOM 602 N N . PRO A 1 80 ? 2.650 7.824 -8.187 1.00 86.94 80 PRO A N 1
ATOM 603 C CA . PRO A 1 80 ? 1.314 7.312 -7.906 1.00 86.94 80 PRO A CA 1
ATOM 604 C C . PRO A 1 80 ? 0.274 8.439 -7.939 1.00 86.94 80 PRO A C 1
ATOM 606 O O . PRO A 1 80 ? 0.567 9.579 -7.585 1.00 86.94 80 PRO A O 1
ATOM 609 N N . GLU A 1 81 ? -0.958 8.097 -8.304 1.00 89.50 81 GLU A N 1
ATOM 610 C CA . GLU A 1 81 ? -2.125 8.941 -8.045 1.00 89.50 81 GLU A CA 1
ATOM 611 C C . GLU A 1 81 ? -2.635 8.633 -6.631 1.00 89.50 81 GLU A C 1
ATOM 613 O O . GLU A 1 81 ? -2.897 7.472 -6.306 1.00 89.50 81 GLU A O 1
ATOM 618 N N . ILE A 1 82 ? -2.708 9.653 -5.773 1.00 88.19 82 ILE A N 1
ATOM 619 C CA . ILE A 1 82 ? -3.176 9.522 -4.389 1.00 88.19 82 ILE A CA 1
ATOM 620 C C . ILE A 1 82 ? -4.549 10.181 -4.295 1.00 88.19 82 ILE A C 1
ATOM 622 O O . ILE A 1 82 ? -4.681 11.383 -4.511 1.00 88.19 82 ILE A O 1
ATOM 626 N N . GLU A 1 83 ? -5.562 9.390 -3.951 1.00 88.25 83 GLU A N 1
ATOM 627 C CA . GLU A 1 83 ? -6.919 9.867 -3.701 1.00 88.25 83 GLU A CA 1
ATOM 628 C C . GLU A 1 83 ? -7.245 9.725 -2.210 1.00 88.25 83 GLU A C 1
ATOM 630 O O . GLU A 1 83 ? -7.057 8.662 -1.613 1.00 88.25 83 GLU A O 1
ATOM 635 N N . ILE A 1 84 ? -7.723 10.813 -1.603 1.00 86.62 84 ILE A N 1
ATOM 636 C CA . ILE A 1 84 ? -8.134 10.864 -0.198 1.00 86.62 84 ILE A CA 1
ATOM 637 C C . ILE A 1 84 ? -9.645 11.114 -0.181 1.00 86.62 84 ILE A C 1
ATOM 639 O O . ILE A 1 84 ? -10.074 12.251 -0.393 1.00 86.62 84 ILE A O 1
ATOM 643 N N . PRO A 1 85 ? -10.471 10.085 0.061 1.00 79.50 85 PRO A N 1
ATOM 644 C CA . PRO A 1 85 ? -11.901 10.280 0.196 1.00 79.50 85 PRO A CA 1
ATOM 645 C C . PRO A 1 85 ? -12.188 10.933 1.550 1.00 79.50 85 PRO A C 1
ATOM 647 O O . PRO A 1 85 ? -11.959 10.348 2.610 1.00 79.50 85 PRO A O 1
ATOM 650 N N . SER A 1 86 ? -12.704 12.156 1.527 1.00 67.19 86 SER A N 1
ATOM 651 C CA . SER A 1 86 ? -13.313 12.776 2.699 1.00 67.19 86 SER A CA 1
ATOM 652 C C . SER A 1 86 ? -14.649 12.087 2.982 1.00 67.19 86 SER A C 1
ATOM 654 O O . SER A 1 86 ? -15.540 12.083 2.136 1.00 67.19 86 SER A O 1
ATOM 656 N N . GLN A 1 87 ? -14.804 11.521 4.181 1.00 57.25 87 GLN A N 1
ATOM 657 C CA . GLN A 1 87 ? -16.125 11.194 4.724 1.00 57.25 87 GLN A CA 1
ATOM 658 C C . GLN A 1 87 ? -16.832 12.532 4.988 1.00 57.25 87 GLN A C 1
ATOM 660 O O . GLN A 1 87 ? -16.471 13.243 5.927 1.00 57.25 87 GLN A O 1
ATOM 665 N N . GLY A 1 88 ? -17.724 12.926 4.078 1.00 45.53 88 GLY A N 1
ATOM 666 C CA . GLY A 1 88 ? -18.623 14.069 4.252 1.00 45.53 88 GLY A CA 1
ATOM 667 C C . GLY A 1 88 ? -19.784 13.739 5.175 1.00 45.53 88 GLY A C 1
ATOM 668 O O . GLY A 1 88 ? -20.228 12.571 5.158 1.00 45.53 88 GLY A O 1
#

pLDDT: mean 87.4, std 7.66, range [45.53, 94.06]

Solvent-accessible surface area (backbone atoms only — not comparable to full-atom values): 5642 Å² total; per-residue (Å²): 132,84,51,72,74,62,55,65,73,52,78,75,53,94,45,33,46,71,31,55,60,78,86,60,55,67,65,54,52,52,50,53,53,51,19,69,76,52,94,39,61,48,80,47,70,11,27,41,95,90,60,50,75,71,50,72,91,58,59,68,63,50,50,52,52,49,53,53,51,39,58,73,71,37,85,77,74,66,83,80,89,86,83,82,84,77,88,126

Nearest PDB structures (foldseek):
  5b3h-assembly1_A  TM=4.574E-01  e=3.454E+00  Arabidopsis thaliana
  3okf-assembly1_B  TM=2.543E-01  e=3.947E+00  Vibrio cholerae O1 biovar El Tor str. N16961

Radius of gyration: 12.69 Å; Cα contacts (8 Å, |Δi|>4): 83; chains: 1; bounding box: 33×24×27 Å

Foldseek 3Di:
DDDVVNLLPDADDQAEEEEQAVPDCVVVLVSQVSQVVDVHHDYYYQADNVSDGRDYDDPVVRVVVNQVCQQVPDPPRDDDDDDDDDPD

Sequence (88 aa):
MLNIEEMLHLPEGRTLEFKENLTSCKPILRTLVAFANAAGGTLIVGRKDDGTILGVEDILASEEKLTNVIADSIYPPLMPEIEIPSQG

Mean predicted aligned error: 4.44 Å